Protein AF-A0A8H3HIL1-F1 (afdb_monomer_lite)

Foldseek 3Di:
DDDDDDDDDPPDPDPDDPPPDPPVPVVVVVVVVVVVVVVVVVVVVCCCVVPVVVVVVVVVVVVVVVVVVVVVVLVVPPDPPPPADQPPLADPDADPPDNDDPPDDCSVDPPDYYPPDPCCPPVVVVVVVVVVVPDDDDDDDDPDDDD

Radius of gyration: 40.26 Å; chains: 1; bounding box: 80×84×92 Å

Secondary structure (DSSP, 8-state):
--------------------S-HHHHHHHHHHHHHHHHHHHHHHHHHIIIIIHHHHHHHHHHHHHHHHHHHHHHHHS--------TTTT--SS-BTTBSS-TT--TTTS-S-S----GGGTHHHHHHHHHHHTT-------------

Sequence (147 aa):
MSFARSLTVARVARRSYSTAAEGGDYLAQKAALKAHAAETTELWRKISFYVCAPIILVGSIYVKRAEDAHHAHLHEHGRHDPPNYPYLNKRDKPFPWGMNTLFWNPEANPEGYGQYRLDTAVTLFTRMIRLYTHSPFHSGAVICQIK

InterPro domains:
  IPR001349 Cytochrome c oxidase, subunit VIa [PF02046] (11-109)
  IPR001349 Cytochrome c oxidase, subunit VIa [PTHR11504] (15-110)
  IPR036418 Cytochrome c oxidase, subunit VIa superfamily [G3DSA:4.10.95.10] (29-116)
  IPR036418 Cytochrome c oxidase, subunit VIa superfamily [SSF81411] (31-110)

Structure (mmCIF, N/CA/C/O backbone):
data_AF-A0A8H3HIL1-F1
#
_entry.id   AF-A0A8H3HIL1-F1
#
loop_
_atom_site.group_PDB
_atom_site.id
_atom_site.type_symbol
_atom_site.label_atom_id
_atom_site.label_alt_id
_atom_site.label_comp_id
_atom_site.label_asym_id
_atom_site.label_entity_id
_atom_site.label_seq_id
_atom_site.pdbx_PDB_ins_code
_atom_site.Cartn_x
_atom_site.Cartn_y
_atom_site.Cartn_z
_atom_site.occupancy
_atom_site.B_iso_or_equiv
_atom_site.auth_seq_id
_atom_site.auth_comp_id
_atom_site.auth_asym_id
_atom_site.auth_atom_id
_atom_site.pdbx_PDB_model_num
ATOM 1 N N . MET A 1 1 ? -9.923 67.228 54.689 1.00 45.50 1 MET A N 1
ATOM 2 C CA . MET A 1 1 ? -10.073 66.480 53.421 1.00 45.50 1 MET A CA 1
ATOM 3 C C . MET A 1 1 ? -10.014 64.999 53.757 1.00 45.50 1 MET A C 1
ATOM 5 O O . MET A 1 1 ? -8.949 64.537 54.132 1.00 45.50 1 MET A O 1
ATOM 9 N N . SER A 1 2 ? -11.141 64.285 53.740 1.00 49.03 2 SER A N 1
ATOM 10 C CA . SER A 1 2 ? -11.172 62.849 54.053 1.00 49.03 2 SER A CA 1
ATOM 11 C C . SER A 1 2 ? -11.875 62.125 52.911 1.00 49.03 2 SER A C 1
ATOM 13 O O . SER A 1 2 ? -13.073 62.304 52.710 1.00 49.03 2 SER A O 1
ATOM 15 N N . PHE A 1 3 ? -11.110 61.382 52.113 1.00 56.00 3 PHE A N 1
ATOM 16 C CA . PHE A 1 3 ? -11.633 60.552 51.032 1.00 56.00 3 PHE A CA 1
ATOM 17 C C . PHE A 1 3 ? -11.760 59.118 51.545 1.00 56.00 3 PHE A C 1
ATOM 19 O O . PHE A 1 3 ? -10.764 58.407 51.670 1.00 56.00 3 PHE A O 1
ATOM 26 N N . ALA A 1 4 ? -12.984 58.682 51.839 1.00 61.03 4 ALA A N 1
ATOM 27 C CA . ALA A 1 4 ? -13.267 57.277 52.098 1.00 61.03 4 ALA A CA 1
ATOM 28 C C . ALA A 1 4 ? -13.329 56.529 50.755 1.00 61.03 4 ALA A C 1
ATOM 30 O O . ALA A 1 4 ? -14.230 56.751 49.947 1.00 61.03 4 ALA A O 1
ATOM 31 N N . ARG A 1 5 ? -12.359 55.646 50.492 1.00 63.50 5 ARG A N 1
ATOM 32 C CA . ARG A 1 5 ? -12.413 54.719 49.352 1.00 63.50 5 ARG A CA 1
ATOM 33 C C . ARG A 1 5 ? -13.351 53.563 49.697 1.00 63.50 5 ARG A C 1
ATOM 35 O O . ARG A 1 5 ? -12.987 52.676 50.461 1.00 63.50 5 ARG A O 1
ATOM 42 N N . SER A 1 6 ? -14.550 53.580 49.120 1.00 65.25 6 SER A N 1
ATOM 43 C CA . SER A 1 6 ? -15.464 52.436 49.135 1.00 65.25 6 SER A CA 1
ATOM 44 C C . SER A 1 6 ? -14.867 51.297 48.303 1.00 65.25 6 SER A C 1
ATOM 46 O O . SER A 1 6 ? -14.644 51.450 47.102 1.00 65.25 6 SER A O 1
ATOM 48 N N . LEU A 1 7 ? -14.570 50.164 48.943 1.00 63.97 7 LEU A N 1
ATOM 49 C CA . LEU A 1 7 ? -14.144 48.942 48.265 1.00 63.97 7 LEU A CA 1
ATOM 50 C C . LEU A 1 7 ? -15.386 48.129 47.890 1.00 63.97 7 LEU A C 1
ATOM 52 O O . LEU A 1 7 ? -15.872 47.311 48.669 1.00 63.97 7 LEU A O 1
ATOM 56 N N . THR A 1 8 ? -15.904 48.329 46.683 1.00 64.31 8 THR A N 1
ATOM 57 C CA . THR A 1 8 ? -16.875 47.399 46.100 1.00 64.31 8 THR A CA 1
ATOM 58 C C . THR A 1 8 ? -16.148 46.132 45.662 1.00 64.31 8 THR A C 1
ATOM 60 O O . THR A 1 8 ? -15.511 46.099 44.610 1.00 64.31 8 THR A O 1
ATOM 63 N N . VAL A 1 9 ? -16.233 45.077 46.476 1.00 65.62 9 VAL A N 1
ATOM 64 C CA . VAL A 1 9 ? -15.792 43.728 46.099 1.00 65.62 9 VAL A CA 1
ATOM 65 C C . VAL A 1 9 ? -16.721 43.222 44.996 1.00 65.62 9 VAL A C 1
ATOM 67 O O . VAL A 1 9 ? -17.874 42.871 45.250 1.00 65.62 9 VAL A O 1
ATOM 70 N N . ALA A 1 10 ? -16.233 43.198 43.756 1.00 68.12 10 ALA A N 1
ATOM 71 C CA . ALA A 1 10 ? -16.954 42.591 42.647 1.00 68.12 10 ALA A CA 1
ATOM 72 C C . ALA A 1 10 ? -17.111 41.086 42.920 1.00 68.12 10 ALA A C 1
ATOM 74 O O . ALA A 1 10 ? -16.132 40.338 42.935 1.00 68.12 10 ALA A O 1
ATOM 75 N N . ARG A 1 11 ? -18.347 40.626 43.150 1.00 65.19 11 ARG A N 1
ATOM 76 C CA . ARG A 1 11 ? -18.656 39.192 43.177 1.00 65.19 11 ARG A CA 1
ATOM 77 C C . ARG A 1 11 ? -18.444 38.647 41.767 1.00 65.19 11 ARG A C 1
ATOM 79 O O . ARG A 1 11 ? -19.299 38.810 40.902 1.00 65.19 11 ARG A O 1
ATOM 86 N N . VAL A 1 12 ? -17.299 38.011 41.533 1.00 69.44 12 VAL A N 1
ATOM 87 C CA . VAL A 1 12 ? -17.055 37.242 40.310 1.00 69.44 12 VAL A CA 1
ATOM 88 C C . VAL A 1 12 ? -18.100 36.132 40.259 1.00 69.44 12 VAL A C 1
ATOM 90 O O . VAL A 1 12 ? -18.088 35.220 41.087 1.00 69.44 12 VAL A O 1
ATOM 93 N N . ALA A 1 13 ? -19.032 36.226 39.311 1.00 69.19 13 ALA A N 1
ATOM 94 C CA . ALA A 1 13 ? -20.010 35.182 39.058 1.00 69.19 13 ALA A CA 1
ATOM 95 C C . ALA A 1 13 ? -19.265 33.916 38.613 1.00 69.19 13 ALA A C 1
ATOM 97 O O . ALA A 1 13 ? -18.790 33.808 37.481 1.00 69.19 13 ALA A O 1
ATOM 98 N N . ARG A 1 14 ? -19.118 32.957 39.531 1.00 67.94 14 ARG A N 1
ATOM 99 C CA . ARG A 1 14 ? -18.585 31.632 39.224 1.00 67.94 14 ARG A CA 1
ATOM 100 C C . ARG A 1 14 ? -19.619 30.955 38.321 1.00 67.94 14 ARG A C 1
ATOM 102 O O . ARG A 1 14 ? -20.730 30.692 38.771 1.00 67.94 14 ARG A O 1
ATOM 109 N N . ARG A 1 15 ? -19.284 30.715 37.048 1.00 67.62 15 ARG A N 1
ATOM 110 C CA . ARG A 1 15 ? -20.115 29.899 36.148 1.00 67.62 15 ARG A CA 1
ATOM 111 C C . ARG A 1 15 ? -20.239 28.503 36.760 1.00 67.62 15 ARG A C 1
ATOM 113 O O . ARG A 1 15 ? -19.313 27.702 36.680 1.00 67.62 15 ARG A O 1
ATOM 120 N N . SER A 1 16 ? -21.359 28.235 37.415 1.00 66.94 16 SER A N 1
ATOM 121 C CA . SER A 1 16 ? -21.763 26.900 37.830 1.00 66.94 16 SER A 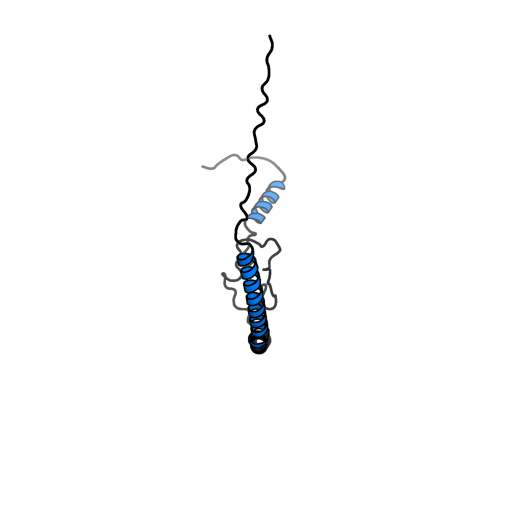CA 1
ATOM 122 C C . SER A 1 16 ? -22.285 26.165 36.600 1.00 66.94 16 SER A C 1
ATOM 124 O O . SER A 1 16 ? -23.346 26.502 36.081 1.00 66.94 16 SER A O 1
ATOM 126 N N . TYR A 1 17 ? -21.528 25.180 36.115 1.00 64.12 17 TYR A N 1
ATOM 127 C CA . TYR A 1 17 ? -22.052 24.208 35.163 1.00 64.12 17 TYR A CA 1
ATOM 128 C C . TYR A 1 17 ? -23.111 23.380 35.891 1.00 64.12 17 TYR A C 1
ATOM 130 O O . TYR A 1 17 ? -22.788 22.622 36.806 1.00 64.12 17 TYR A O 1
ATOM 138 N N . SER A 1 18 ? -24.377 23.545 35.517 1.00 59.69 18 SER A N 1
ATOM 139 C CA . SER A 1 18 ? -25.465 22.669 35.938 1.00 59.69 18 SER A CA 1
ATOM 140 C C . SER A 1 18 ? -25.243 21.290 35.319 1.00 59.69 18 SER A C 1
ATOM 142 O O . SER A 1 18 ? -25.761 20.979 34.252 1.00 59.69 18 SER A O 1
ATOM 144 N N . THR A 1 19 ? -24.451 20.452 35.983 1.00 60.69 19 THR A N 1
ATOM 145 C CA . THR A 1 19 ? -24.389 19.008 35.717 1.00 60.69 19 THR A CA 1
ATOM 146 C C . THR A 1 19 ? -25.563 18.323 36.414 1.00 60.69 19 THR A C 1
ATOM 148 O O . THR A 1 19 ? -25.400 17.418 37.219 1.00 60.69 19 THR A O 1
ATOM 151 N N . ALA A 1 20 ? -26.775 18.787 36.120 1.00 56.66 20 ALA A N 1
ATOM 152 C CA . ALA A 1 20 ? -28.002 18.063 36.420 1.00 56.66 20 ALA A CA 1
ATOM 153 C C . ALA A 1 20 ? -28.537 17.501 35.099 1.00 56.66 20 ALA A C 1
ATOM 155 O O . ALA A 1 20 ? -29.605 17.872 34.629 1.00 56.66 20 ALA A O 1
ATOM 156 N N . ALA A 1 21 ? -27.727 16.667 34.452 1.00 58.16 21 ALA A N 1
ATOM 157 C CA . ALA A 1 21 ? -28.246 15.673 33.531 1.00 58.16 21 ALA A CA 1
ATOM 158 C C . ALA A 1 21 ? -28.266 14.377 34.336 1.00 58.16 21 ALA A C 1
ATOM 160 O O . ALA A 1 21 ? -27.210 13.961 34.810 1.00 58.16 21 ALA A O 1
ATOM 161 N N . GLU A 1 22 ? -29.463 13.835 34.554 1.00 58.19 22 GLU A N 1
ATOM 162 C CA . GLU A 1 22 ? -29.765 12.501 35.087 1.00 58.19 22 GLU A CA 1
ATOM 163 C C . GLU A 1 22 ? -28.573 11.540 34.890 1.00 58.19 22 GLU A C 1
ATOM 165 O O . GLU A 1 22 ? -28.347 10.992 33.809 1.00 58.19 22 GLU A O 1
ATOM 170 N N . GLY A 1 23 ? -27.728 11.397 35.918 1.00 55.84 23 GLY A N 1
ATOM 171 C CA . GLY A 1 23 ? -26.424 10.729 35.799 1.00 55.84 23 GLY A CA 1
ATOM 172 C C . GLY A 1 23 ? -26.514 9.224 35.521 1.00 55.84 23 GLY A C 1
ATOM 173 O O . GLY A 1 23 ? -25.498 8.600 35.226 1.00 55.84 23 GLY A O 1
ATOM 174 N N . GLY A 1 24 ? -27.716 8.645 35.593 1.00 64.56 24 GLY A N 1
ATOM 175 C CA . GLY A 1 24 ? -27.982 7.247 35.262 1.00 64.56 24 GLY A CA 1
ATOM 176 C C . GLY A 1 24 ? -27.962 6.978 33.757 1.00 64.56 24 GLY A C 1
ATOM 177 O O . GLY A 1 24 ? -27.271 6.060 33.315 1.00 64.56 24 GLY A O 1
ATOM 178 N N . ASP A 1 25 ? -28.634 7.813 32.960 1.00 79.56 25 ASP A N 1
ATOM 179 C CA . ASP A 1 25 ? -28.855 7.545 31.532 1.00 79.56 25 ASP A CA 1
ATOM 180 C C . ASP A 1 25 ? -27.573 7.661 30.707 1.00 79.56 25 ASP A C 1
ATOM 182 O O . ASP A 1 25 ? -27.296 6.815 29.858 1.00 79.56 25 ASP A O 1
ATOM 186 N N . TYR A 1 26 ? -26.729 8.658 30.983 1.00 85.25 26 TYR A N 1
ATOM 187 C CA . TYR A 1 26 ? -25.460 8.818 30.265 1.00 85.25 26 TYR A CA 1
ATOM 188 C C . TYR A 1 26 ?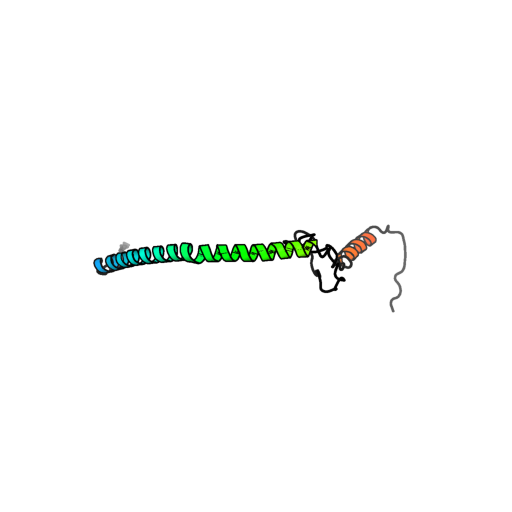 -24.473 7.679 30.558 1.00 85.25 26 TYR A C 1
ATOM 190 O O . TYR A 1 26 ? -23.787 7.189 29.655 1.00 85.25 26 TYR A O 1
ATOM 198 N N . LEU A 1 27 ? -24.392 7.244 31.820 1.00 88.38 27 LEU A N 1
ATOM 199 C CA . LEU A 1 27 ? -23.519 6.138 32.213 1.00 88.38 27 LEU A CA 1
ATOM 200 C C . LEU A 1 27 ? -24.033 4.806 31.653 1.00 88.38 27 LEU A C 1
ATOM 202 O O . LEU A 1 27 ? -23.228 4.021 31.148 1.00 88.38 27 LEU A O 1
ATOM 206 N N . ALA A 1 28 ? -25.353 4.590 31.656 1.00 88.00 28 ALA A N 1
ATOM 207 C CA . ALA A 1 28 ? -25.986 3.431 31.030 1.00 88.00 28 ALA A CA 1
ATOM 208 C C . ALA A 1 28 ? -25.749 3.399 29.509 1.00 88.00 28 ALA A C 1
ATOM 210 O O . ALA A 1 28 ? -25.333 2.372 28.973 1.00 88.00 28 ALA A O 1
ATOM 211 N N . GLN A 1 29 ? -25.903 4.533 28.817 1.00 86.88 29 GLN A N 1
ATOM 212 C CA . GLN A 1 29 ? -25.611 4.652 27.383 1.00 86.88 29 GLN A CA 1
ATOM 213 C C . GLN A 1 29 ? -24.135 4.379 27.070 1.00 86.88 29 GLN A C 1
ATOM 215 O O . GLN A 1 29 ? -23.823 3.662 26.120 1.00 86.88 29 GLN A O 1
ATOM 220 N N . LYS A 1 30 ? -23.204 4.886 27.887 1.00 91.12 30 LYS A N 1
ATOM 221 C CA . LYS A 1 30 ? -21.772 4.581 27.740 1.00 91.12 30 LYS A CA 1
ATOM 222 C C . LYS A 1 30 ? -21.458 3.101 27.943 1.00 91.12 30 LYS A C 1
ATOM 224 O O . LYS A 1 30 ? -20.632 2.559 27.210 1.00 91.12 30 LYS A O 1
ATOM 229 N N . ALA A 1 31 ? -22.090 2.456 28.921 1.00 90.69 31 ALA A N 1
ATOM 230 C CA . ALA A 1 31 ? -21.924 1.026 29.154 1.00 90.69 31 ALA A CA 1
ATOM 231 C C . ALA A 1 31 ? -22.448 0.204 27.964 1.00 90.69 31 ALA A C 1
ATOM 233 O O . ALA A 1 31 ? -21.738 -0.677 27.480 1.00 90.69 31 ALA A O 1
ATOM 234 N N . ALA A 1 32 ? -23.623 0.559 27.433 1.00 90.62 32 ALA A N 1
ATOM 235 C CA . ALA A 1 32 ? -24.197 -0.063 26.240 1.00 90.62 32 ALA A CA 1
ATOM 236 C C . ALA A 1 32 ? -23.305 0.121 24.998 1.00 90.62 32 ALA A C 1
ATOM 238 O O . ALA A 1 32 ? -23.025 -0.843 24.289 1.00 90.62 32 ALA A O 1
ATOM 239 N N . LEU A 1 33 ? -22.772 1.328 24.774 1.00 91.31 33 LEU A N 1
ATOM 240 C CA . LEU A 1 33 ? -21.823 1.598 23.686 1.00 91.31 33 LEU A CA 1
ATOM 241 C C . LEU A 1 33 ? -20.538 0.783 23.824 1.00 91.31 33 LEU A C 1
ATOM 243 O O . LEU A 1 33 ? -20.019 0.279 22.832 1.00 91.31 33 LEU A O 1
ATOM 247 N N . LYS A 1 34 ? -20.020 0.636 25.046 1.00 92.50 34 LYS A N 1
ATOM 248 C CA . LYS A 1 34 ? -18.814 -0.157 25.296 1.00 92.50 34 LYS A CA 1
ATOM 249 C C . LYS A 1 34 ? -19.050 -1.644 25.017 1.00 92.50 34 LYS A C 1
ATOM 251 O O . LYS A 1 34 ? -18.177 -2.278 24.431 1.00 92.50 34 LYS A O 1
ATOM 256 N N . ALA A 1 35 ? -20.212 -2.177 25.394 1.00 92.31 35 ALA A N 1
ATOM 257 C CA . ALA A 1 35 ? -20.599 -3.551 25.077 1.00 92.31 35 ALA A CA 1
ATOM 258 C C . ALA A 1 35 ? -20.735 -3.759 23.559 1.00 92.31 35 ALA A C 1
ATOM 260 O O . ALA A 1 35 ? -20.111 -4.659 23.003 1.00 92.31 35 ALA A O 1
ATOM 261 N N . HIS A 1 36 ? -21.433 -2.853 22.869 1.00 90.50 36 HIS A N 1
ATOM 262 C CA . HIS A 1 36 ? -21.588 -2.906 21.414 1.00 90.50 36 HIS A CA 1
ATOM 263 C C . HIS A 1 36 ? -20.249 -2.781 20.663 1.00 90.50 36 HIS A C 1
ATOM 265 O O . HIS A 1 36 ? -20.002 -3.481 19.677 1.00 90.50 36 HIS A O 1
ATOM 271 N N . ALA A 1 37 ? -19.348 -1.918 21.144 1.00 93.56 37 ALA A N 1
ATOM 272 C CA . ALA A 1 37 ? -18.004 -1.784 20.595 1.00 93.56 37 ALA A CA 1
ATOM 273 C C . ALA A 1 37 ? -17.187 -3.067 20.784 1.00 93.56 37 ALA A C 1
ATOM 275 O O . ALA A 1 37 ? -16.499 -3.482 19.855 1.00 93.56 37 ALA A O 1
ATOM 276 N N . ALA A 1 38 ? -17.291 -3.725 21.944 1.00 92.56 38 ALA A N 1
ATOM 277 C CA . ALA A 1 38 ? -16.622 -5.001 22.176 1.00 92.56 38 ALA A CA 1
ATOM 278 C C . ALA A 1 38 ? -17.079 -6.047 21.145 1.00 92.56 38 ALA A C 1
ATOM 280 O O . ALA A 1 38 ? -16.243 -6.568 20.409 1.00 92.56 38 ALA A O 1
ATOM 281 N N . GLU A 1 39 ? -18.388 -6.254 20.986 1.00 92.75 39 GLU A N 1
ATOM 282 C CA . GLU A 1 39 ? -18.951 -7.204 20.011 1.00 92.75 39 GLU A CA 1
ATOM 283 C C . GLU A 1 39 ? -18.519 -6.895 18.570 1.00 92.75 39 GLU A C 1
ATOM 285 O O . GLU A 1 39 ? -18.080 -7.781 17.829 1.00 92.75 39 GLU A O 1
ATOM 290 N N . THR A 1 40 ? -18.565 -5.617 18.186 1.00 93.25 40 THR A N 1
ATOM 291 C CA . THR A 1 40 ? -18.173 -5.174 16.843 1.00 93.25 40 THR A CA 1
ATOM 292 C C . THR A 1 40 ? -16.682 -5.411 16.597 1.00 93.25 40 THR A C 1
ATOM 294 O O . THR A 1 40 ? -16.300 -5.917 15.541 1.00 93.25 40 THR A O 1
ATOM 297 N N . THR A 1 41 ? -15.813 -5.116 17.569 1.00 93.12 41 THR A N 1
ATOM 298 C CA . THR A 1 41 ? -14.367 -5.359 17.420 1.00 93.12 41 THR A CA 1
ATOM 299 C C . THR A 1 41 ? -14.035 -6.844 17.283 1.00 93.12 41 THR A C 1
ATOM 301 O O . THR A 1 41 ? -13.161 -7.203 16.490 1.00 93.12 41 THR A O 1
ATOM 304 N N . GLU A 1 42 ? -14.758 -7.727 17.979 1.00 92.19 42 GLU A N 1
ATOM 305 C CA . GLU A 1 42 ? -14.570 -9.170 17.825 1.00 92.19 42 GLU A CA 1
ATOM 306 C C . GLU A 1 42 ? -14.980 -9.666 16.437 1.00 92.19 42 GLU A C 1
ATOM 308 O O . GLU A 1 42 ? -14.288 -10.515 15.865 1.00 92.19 42 GLU A O 1
ATOM 313 N N . LEU A 1 43 ? -16.068 -9.126 15.880 1.00 94.31 43 LEU A N 1
ATOM 314 C CA . LEU A 1 43 ? -16.510 -9.417 14.517 1.00 94.31 43 LEU A CA 1
ATOM 315 C C . LEU A 1 43 ? -15.442 -9.016 13.488 1.00 94.31 43 LEU A C 1
ATOM 317 O O . LEU A 1 43 ? -15.033 -9.845 12.674 1.00 94.31 43 LEU A O 1
ATOM 321 N N . TRP A 1 44 ? -14.931 -7.784 13.554 1.00 95.50 44 TRP A N 1
ATOM 322 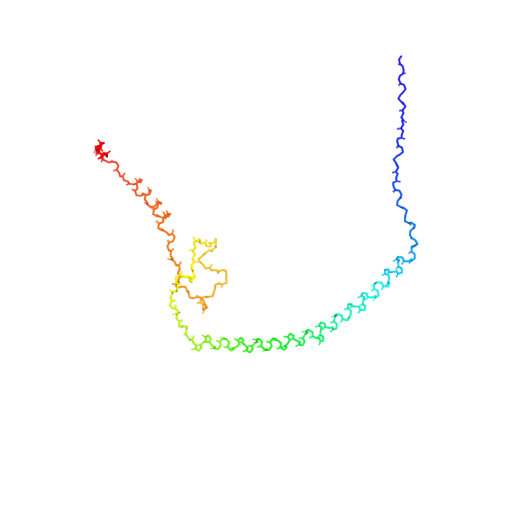C CA . TRP A 1 44 ? -13.909 -7.297 12.617 1.00 95.50 44 TRP A CA 1
ATOM 323 C C . TRP A 1 44 ? -12.592 -8.066 12.716 1.00 95.50 44 TRP A C 1
ATOM 325 O O . TRP A 1 44 ? -11.952 -8.341 11.696 1.00 95.50 44 TRP A O 1
ATOM 335 N N . ARG A 1 45 ? -12.209 -8.482 13.928 1.00 94.94 45 ARG A N 1
ATOM 336 C CA . ARG A 1 45 ? -11.050 -9.354 14.147 1.00 94.94 45 ARG A CA 1
ATOM 337 C C . ARG A 1 45 ? -11.223 -10.687 13.417 1.00 94.94 45 ARG A C 1
ATOM 339 O O . ARG A 1 45 ? -10.316 -11.120 12.714 1.00 94.94 45 ARG A O 1
ATOM 346 N N . LYS A 1 46 ? -12.399 -11.312 13.530 1.00 95.00 46 LYS A N 1
ATOM 347 C CA . LYS A 1 46 ? -12.712 -12.570 12.834 1.00 95.00 46 LYS A CA 1
ATOM 348 C C . LYS A 1 46 ? -12.689 -12.387 11.316 1.00 95.00 46 LYS A C 1
ATOM 350 O O . LYS A 1 46 ? -12.037 -13.172 10.643 1.00 95.00 46 LYS A O 1
ATOM 355 N N . ILE A 1 47 ? -13.320 -11.345 10.779 1.00 95.06 47 ILE A N 1
ATOM 356 C CA . ILE A 1 47 ? -13.325 -11.085 9.328 1.00 95.06 47 ILE A CA 1
ATOM 357 C C . ILE A 1 47 ? -11.895 -10.903 8.802 1.00 95.06 47 ILE A C 1
ATOM 359 O O . ILE A 1 47 ? -11.521 -11.504 7.798 1.00 95.06 47 ILE A O 1
ATOM 363 N N . SER A 1 48 ? -11.064 -10.141 9.513 1.00 94.62 48 SER A N 1
ATOM 364 C CA . SER A 1 48 ? -9.678 -9.894 9.101 1.00 94.62 48 SER A CA 1
ATOM 365 C C . SER A 1 48 ? -8.858 -11.189 9.021 1.00 94.62 48 SER A C 1
ATOM 367 O O . SER A 1 48 ? -8.131 -11.402 8.054 1.00 94.62 48 SER A O 1
ATOM 369 N N . PHE A 1 49 ? -9.007 -12.093 9.993 1.00 95.44 49 PHE A N 1
ATOM 370 C CA . PHE A 1 49 ? -8.256 -13.352 10.000 1.00 95.44 49 PHE A CA 1
ATOM 371 C C . PHE A 1 49 ? -8.863 -14.441 9.112 1.00 95.44 49 PHE A C 1
ATOM 373 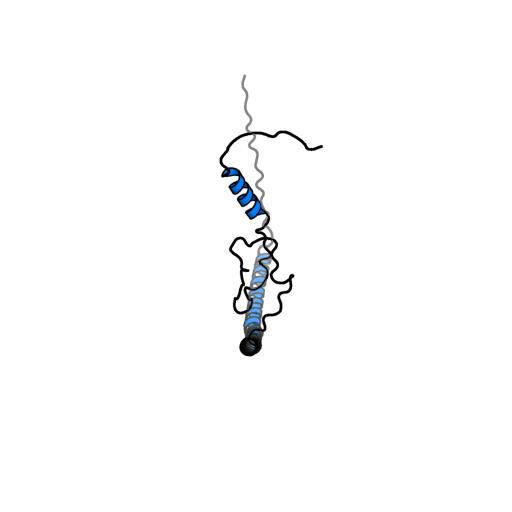O O . PHE A 1 49 ? -8.121 -15.159 8.452 1.00 95.44 49 PHE A O 1
ATOM 380 N N . TYR A 1 50 ? -10.187 -14.575 9.061 1.00 94.44 50 TYR A N 1
ATOM 381 C CA . TYR A 1 50 ? -10.835 -15.661 8.319 1.00 94.44 50 TYR A CA 1
ATOM 382 C C . TYR A 1 50 ? -11.109 -15.330 6.855 1.00 94.44 50 TYR A C 1
ATOM 384 O O . TYR A 1 50 ? -11.268 -16.248 6.059 1.00 94.44 50 TYR A O 1
ATOM 392 N N . VAL A 1 51 ? -11.164 -14.049 6.486 1.00 95.62 51 VAL A N 1
ATOM 393 C CA . VAL A 1 51 ? -11.456 -13.621 5.111 1.00 95.62 51 VAL A CA 1
ATOM 394 C C . VAL A 1 51 ? -10.246 -12.934 4.493 1.00 95.62 51 VAL A C 1
ATOM 396 O O . VAL A 1 51 ? -9.765 -13.374 3.452 1.00 95.62 51 VAL A O 1
ATOM 399 N N . CYS A 1 52 ? -9.692 -11.900 5.133 1.00 95.12 52 CYS A N 1
ATOM 400 C CA . CYS A 1 52 ? -8.586 -11.159 4.518 1.00 95.12 52 CYS A CA 1
ATOM 401 C C . CYS A 1 52 ? -7.296 -11.991 4.445 1.00 95.12 52 CYS A C 1
ATOM 403 O O . CYS A 1 52 ? -6.626 -11.964 3.416 1.00 95.12 52 CYS A O 1
ATOM 405 N N . ALA A 1 53 ? -6.960 -12.767 5.483 1.00 95.31 53 ALA A N 1
ATOM 406 C CA . ALA A 1 53 ? -5.745 -13.589 5.474 1.00 95.31 53 ALA A CA 1
ATOM 407 C C . ALA A 1 53 ? -5.699 -14.635 4.336 1.00 95.31 53 ALA A C 1
ATOM 409 O O . ALA A 1 53 ? -4.691 -14.665 3.625 1.00 95.31 53 ALA A O 1
ATOM 410 N N . PRO A 1 54 ? -6.743 -15.457 4.081 1.00 95.50 54 PRO A N 1
ATOM 411 C CA . PRO A 1 54 ? -6.707 -16.384 2.948 1.00 95.50 54 PRO A CA 1
ATOM 412 C C . PRO A 1 54 ? -6.718 -15.669 1.592 1.00 95.50 54 PRO A C 1
ATOM 414 O O . PRO A 1 54 ? -6.055 -16.134 0.669 1.00 95.50 54 PRO A O 1
ATOM 417 N N . ILE A 1 55 ? -7.393 -14.519 1.465 1.00 96.44 55 ILE A N 1
ATOM 418 C CA . ILE A 1 55 ? -7.355 -13.719 0.228 1.00 96.44 55 ILE A CA 1
ATOM 419 C C . ILE A 1 55 ? -5.931 -13.233 -0.059 1.00 96.44 55 ILE A C 1
ATOM 421 O O . ILE A 1 55 ? -5.460 -13.350 -1.189 1.00 96.44 55 ILE A O 1
ATOM 425 N N . ILE A 1 56 ? -5.224 -12.734 0.958 1.00 96.88 56 ILE A N 1
ATOM 426 C CA . ILE A 1 56 ? -3.829 -12.298 0.824 1.00 96.88 56 ILE A CA 1
ATOM 427 C C . ILE A 1 56 ? -2.929 -13.478 0.446 1.00 96.88 56 ILE A C 1
ATOM 429 O O . ILE A 1 56 ? -2.046 -13.310 -0.389 1.00 96.88 56 ILE A O 1
ATOM 433 N N . LEU A 1 57 ? -3.163 -14.668 1.006 1.00 97.06 57 LEU A N 1
ATOM 434 C CA . LEU A 1 57 ? -2.385 -15.867 0.684 1.00 97.06 57 LEU A CA 1
ATOM 435 C C . LEU A 1 57 ? -2.580 -16.309 -0.772 1.00 97.06 57 LEU A C 1
ATOM 437 O O . LEU A 1 57 ? -1.614 -16.603 -1.469 1.00 97.06 57 LEU A O 1
ATOM 441 N N . VAL A 1 58 ? -3.818 -16.328 -1.266 1.00 96.94 58 VAL A N 1
ATOM 442 C CA . VAL A 1 58 ? -4.082 -16.657 -2.677 1.00 96.94 58 VAL A CA 1
ATOM 443 C C . VAL A 1 58 ? -3.500 -15.580 -3.598 1.00 96.94 58 VAL A C 1
ATOM 445 O O . VAL A 1 58 ? -2.858 -15.900 -4.601 1.00 96.94 58 VAL A O 1
ATOM 448 N N . GLY A 1 59 ? -3.668 -14.304 -3.235 1.00 95.88 59 GLY A N 1
ATOM 449 C CA . GLY A 1 59 ? -3.105 -13.174 -3.969 1.00 95.88 59 GLY A CA 1
ATOM 450 C C . GLY A 1 59 ? -1.578 -13.206 -4.031 1.00 95.88 59 GLY A C 1
ATOM 451 O O . GLY A 1 59 ? -1.011 -12.967 -5.095 1.00 95.88 59 GLY A O 1
ATOM 452 N N . SER A 1 60 ? -0.901 -13.563 -2.937 1.00 96.25 60 SER A N 1
ATOM 453 C CA . SER A 1 60 ? 0.562 -13.638 -2.897 1.00 96.25 60 SER A CA 1
ATOM 454 C C . SER A 1 60 ? 1.104 -14.762 -3.778 1.00 96.25 60 SER A C 1
ATOM 456 O O . SER A 1 60 ? 2.074 -14.539 -4.499 1.00 96.25 60 SER A O 1
ATOM 458 N N . ILE A 1 61 ? 0.447 -15.927 -3.810 1.00 96.75 61 ILE A N 1
ATOM 459 C CA . ILE A 1 61 ? 0.814 -17.024 -4.720 1.00 96.75 61 ILE A CA 1
ATOM 460 C C . ILE A 1 61 ? 0.657 -16.587 -6.180 1.00 96.75 61 ILE A C 1
ATOM 462 O O . ILE A 1 61 ? 1.538 -16.844 -7.001 1.00 96.75 61 ILE A O 1
ATOM 466 N N . TYR A 1 62 ? -0.444 -15.913 -6.517 1.00 96.06 62 TYR A N 1
ATOM 467 C CA . TYR A 1 62 ? -0.671 -15.415 -7.874 1.00 96.06 62 TYR A CA 1
ATOM 468 C C . TYR A 1 62 ? 0.402 -14.405 -8.300 1.00 96.06 62 TYR A C 1
ATOM 470 O O . TYR A 1 62 ? 1.016 -14.566 -9.356 1.00 96.06 62 TYR A O 1
ATOM 478 N N . VAL A 1 63 ? 0.665 -13.400 -7.458 1.00 95.88 63 VAL A N 1
ATOM 479 C CA . VAL A 1 63 ? 1.690 -12.382 -7.724 1.00 95.88 63 VAL A CA 1
ATOM 480 C C . VAL A 1 63 ? 3.065 -13.026 -7.839 1.00 95.88 63 VAL A C 1
ATOM 482 O O . VAL A 1 63 ? 3.808 -12.661 -8.743 1.00 95.88 63 VAL A O 1
ATOM 485 N N . LYS A 1 64 ? 3.383 -14.027 -7.008 1.00 95.75 64 LYS A N 1
ATOM 486 C CA . LYS A 1 64 ? 4.675 -14.712 -7.083 1.00 95.75 64 LYS A CA 1
ATOM 487 C C . LYS A 1 64 ? 4.885 -15.397 -8.432 1.00 95.75 64 LYS A C 1
ATOM 489 O O . LYS A 1 64 ? 5.929 -15.227 -9.045 1.00 95.75 64 LYS A O 1
ATOM 494 N N . ARG A 1 65 ? 3.868 -16.087 -8.953 1.00 94.38 65 ARG A N 1
ATOM 495 C CA . ARG A 1 65 ? 3.949 -16.717 -10.283 1.00 94.38 65 ARG A CA 1
ATOM 496 C C . ARG A 1 65 ? 4.126 -15.693 -11.406 1.00 94.38 65 ARG A C 1
ATOM 498 O O . ARG A 1 65 ? 4.867 -15.953 -12.349 1.00 94.38 65 ARG A O 1
ATOM 505 N N . ALA A 1 66 ? 3.442 -14.553 -11.316 1.00 93.62 66 ALA A N 1
ATOM 506 C CA . ALA A 1 66 ? 3.591 -13.470 -12.285 1.00 93.62 66 ALA A CA 1
ATOM 507 C C . ALA A 1 66 ? 4.985 -12.821 -12.208 1.00 93.62 66 ALA A C 1
ATOM 509 O O . ALA A 1 66 ? 5.580 -12.523 -13.240 1.00 93.62 66 ALA A O 1
ATOM 510 N N . GLU A 1 67 ? 5.516 -12.645 -10.997 1.00 91.19 67 GLU A N 1
ATOM 511 C CA . GLU A 1 67 ? 6.867 -12.140 -10.751 1.00 91.19 67 GLU A CA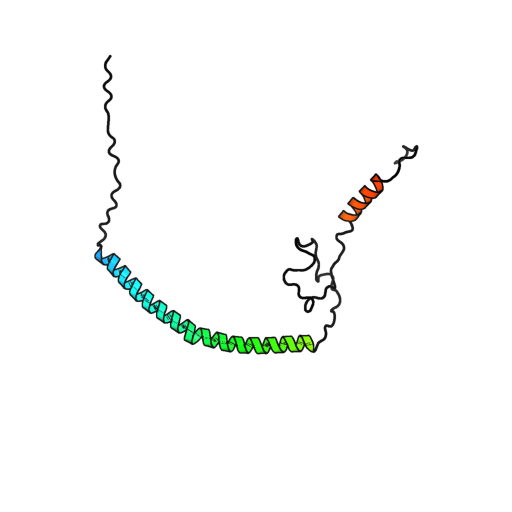 1
ATOM 512 C C . GLU A 1 67 ? 7.928 -13.099 -11.306 1.00 91.19 67 GLU A C 1
ATOM 514 O O . GLU A 1 67 ? 8.826 -12.667 -12.019 1.00 91.19 67 GLU A O 1
ATOM 519 N N . ASP A 1 68 ? 7.797 -14.405 -11.060 1.00 91.69 68 ASP A N 1
ATOM 520 C CA . ASP A 1 68 ? 8.727 -15.419 -11.571 1.00 91.69 68 ASP A CA 1
ATOM 521 C C . ASP A 1 68 ? 8.737 -15.453 -13.109 1.00 91.69 68 ASP A C 1
ATOM 523 O O . ASP A 1 68 ? 9.802 -15.537 -13.720 1.00 91.69 68 ASP A O 1
ATOM 527 N N . ALA A 1 69 ? 7.568 -15.311 -13.747 1.00 89.75 69 ALA A N 1
ATOM 528 C CA . ALA A 1 69 ? 7.472 -15.179 -15.201 1.00 89.75 69 ALA A CA 1
ATOM 529 C C . ALA A 1 69 ? 8.113 -13.876 -15.712 1.00 89.75 69 ALA A C 1
ATOM 531 O O . ALA A 1 69 ? 8.753 -13.876 -16.762 1.00 89.75 69 ALA A O 1
ATOM 532 N N . HIS A 1 70 ? 7.972 -12.772 -14.970 1.00 85.62 70 HIS A N 1
ATOM 533 C CA . HIS A 1 70 ? 8.627 -11.508 -15.299 1.00 85.62 70 HIS A CA 1
ATOM 534 C C . HIS A 1 70 ? 10.155 -11.619 -15.212 1.00 85.62 70 HIS A C 1
ATOM 536 O O . HIS A 1 70 ? 10.842 -11.206 -16.144 1.00 85.62 70 HIS A O 1
ATOM 542 N N . HIS A 1 71 ? 10.683 -12.233 -14.147 1.00 84.06 71 HIS A N 1
ATOM 543 C CA . HIS A 1 71 ? 12.117 -12.500 -13.997 1.00 84.06 71 HIS A CA 1
ATOM 544 C C . HIS A 1 71 ? 12.640 -13.405 -15.114 1.00 84.06 71 HIS A C 1
ATOM 546 O O . HIS A 1 71 ? 13.653 -13.086 -15.730 1.00 84.06 71 HIS A O 1
ATOM 552 N N . ALA A 1 72 ? 11.924 -14.483 -15.447 1.00 84.94 72 ALA A N 1
ATOM 553 C CA . ALA A 1 72 ? 12.297 -15.365 -16.554 1.00 84.94 72 ALA A CA 1
ATOM 554 C C . ALA A 1 72 ? 12.351 -14.614 -17.897 1.00 84.94 72 ALA A C 1
ATOM 556 O O . ALA A 1 72 ? 13.342 -14.711 -18.617 1.00 84.94 72 ALA A O 1
ATOM 557 N N . HIS A 1 73 ? 11.343 -13.787 -18.193 1.00 79.50 73 HIS A N 1
ATOM 558 C CA . HIS A 1 73 ? 11.302 -12.984 -19.417 1.00 79.50 73 HIS A CA 1
ATOM 559 C C . HIS A 1 73 ? 12.446 -11.955 -19.493 1.00 79.50 73 HIS A C 1
ATOM 561 O O . HIS A 1 73 ? 12.997 -11.732 -20.570 1.00 79.50 73 HIS A O 1
ATOM 567 N N . LEU A 1 74 ? 12.835 -11.346 -18.364 1.00 76.25 74 LEU A N 1
ATOM 568 C CA . LEU A 1 74 ? 13.998 -10.451 -18.296 1.00 76.25 74 LEU A CA 1
ATOM 569 C C . LEU A 1 74 ? 15.322 -11.177 -18.589 1.00 76.25 74 LEU A C 1
ATOM 571 O O . LEU A 1 74 ? 16.227 -10.572 -19.162 1.00 76.25 74 LEU A O 1
ATOM 575 N N . HIS A 1 75 ? 15.444 -12.455 -18.216 1.00 70.62 75 HIS A N 1
ATOM 576 C CA . HIS A 1 75 ? 16.637 -13.262 -18.483 1.00 70.62 75 HIS A CA 1
ATOM 577 C C . HIS A 1 75 ? 16.688 -13.818 -19.916 1.00 70.62 75 HIS A C 1
ATOM 579 O O . HIS A 1 75 ? 17.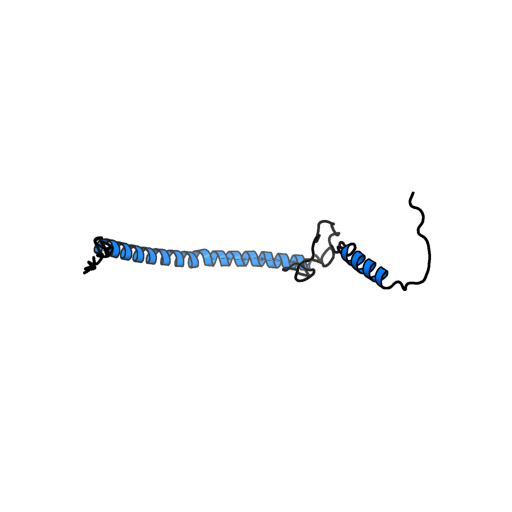767 -13.869 -20.504 1.00 70.62 75 HIS A O 1
ATOM 585 N N . GLU A 1 76 ? 15.550 -14.233 -20.482 1.00 68.06 76 GLU A N 1
ATOM 586 C CA . GLU A 1 76 ? 15.466 -14.821 -21.830 1.00 68.06 76 GLU A CA 1
ATOM 587 C C . GLU A 1 76 ? 15.630 -13.776 -22.939 1.00 68.06 76 GLU A C 1
ATOM 589 O O . GLU A 1 76 ? 16.372 -13.986 -23.902 1.00 68.06 76 GLU A O 1
ATOM 594 N N . HIS A 1 77 ? 14.979 -12.621 -22.796 1.00 60.75 77 HIS A N 1
ATOM 595 C CA . HIS A 1 77 ? 15.137 -11.503 -23.716 1.00 60.75 77 HIS A CA 1
ATOM 596 C C . HIS A 1 77 ? 16.240 -10.583 -23.202 1.00 60.75 77 HIS A C 1
ATOM 598 O O . HIS A 1 77 ? 15.978 -9.508 -22.659 1.00 60.75 77 HIS A O 1
ATOM 604 N N . GLY A 1 78 ? 17.493 -11.011 -23.396 1.00 59.47 78 GLY A N 1
ATOM 605 C CA . GLY A 1 78 ? 18.650 -10.128 -23.270 1.00 59.47 78 GLY A CA 1
ATOM 606 C C . GLY A 1 78 ? 18.347 -8.791 -23.952 1.00 59.47 78 GLY A C 1
ATOM 607 O O . GLY A 1 78 ? 17.846 -8.759 -25.078 1.00 59.47 78 GLY A O 1
ATOM 608 N N . ARG A 1 79 ? 18.548 -7.696 -23.214 1.00 59.03 79 ARG A N 1
ATOM 609 C CA . ARG A 1 79 ? 17.982 -6.376 -23.521 1.00 59.03 79 ARG A CA 1
ATOM 610 C C . ARG A 1 79 ? 18.292 -5.973 -24.960 1.00 59.03 79 ARG A C 1
ATOM 612 O O . ARG A 1 79 ? 19.445 -5.752 -25.317 1.00 59.03 79 ARG A O 1
ATOM 619 N N . HIS A 1 80 ? 17.254 -5.846 -25.781 1.00 58.72 80 HIS A N 1
ATOM 620 C CA . HIS A 1 80 ? 17.362 -5.060 -26.997 1.00 58.72 80 HIS A CA 1
ATOM 621 C C . HIS A 1 80 ? 17.372 -3.604 -26.551 1.00 58.72 80 HIS A C 1
ATOM 623 O O . HIS A 1 80 ? 16.336 -3.124 -26.096 1.00 58.72 80 HIS A O 1
ATOM 629 N N . ASP A 1 81 ? 18.528 -2.940 -26.604 1.00 63.81 81 ASP A N 1
ATOM 630 C CA . ASP A 1 81 ? 18.611 -1.508 -26.331 1.00 63.81 81 ASP A CA 1
ATOM 631 C C . ASP A 1 81 ? 17.654 -0.793 -27.292 1.00 63.81 81 ASP A C 1
ATOM 633 O O . ASP A 1 81 ? 17.917 -0.752 -28.501 1.00 63.81 81 ASP A O 1
ATOM 637 N N . PRO A 1 82 ? 16.502 -0.284 -26.807 1.00 64.38 82 PRO A N 1
ATOM 638 C CA . PRO A 1 82 ? 15.588 0.406 -27.688 1.00 64.38 82 PRO A CA 1
ATOM 639 C C . PRO A 1 82 ? 16.301 1.660 -28.204 1.00 64.38 82 PRO A C 1
ATOM 641 O O . PRO A 1 82 ? 17.053 2.292 -27.454 1.00 64.38 82 PRO A O 1
ATOM 644 N N . PRO A 1 83 ? 16.078 2.051 -29.470 1.00 68.12 83 PRO A N 1
ATOM 645 C CA . PRO A 1 83 ? 16.675 3.265 -30.000 1.00 68.12 83 PRO A CA 1
ATOM 646 C C . PRO A 1 83 ? 16.329 4.457 -29.101 1.00 68.12 83 PRO A C 1
ATOM 648 O O . PRO A 1 83 ? 15.198 4.589 -28.627 1.00 68.12 83 PRO A O 1
ATOM 651 N N . ASN A 1 84 ? 17.314 5.325 -28.860 1.00 70.38 84 ASN A N 1
ATOM 652 C CA . ASN A 1 84 ? 17.128 6.513 -28.039 1.00 70.38 84 ASN A CA 1
ATOM 653 C C . ASN A 1 84 ? 16.067 7.426 -28.641 1.00 70.38 84 ASN A C 1
ATOM 655 O O . ASN A 1 84 ? 16.315 8.099 -29.645 1.00 70.38 84 ASN A O 1
ATOM 659 N N . TYR A 1 85 ? 14.922 7.520 -27.984 1.00 76.19 85 TYR A N 1
ATOM 660 C CA . TYR A 1 85 ? 13.965 8.545 -28.329 1.00 76.19 85 TYR A CA 1
ATOM 661 C C . TYR A 1 85 ? 14.256 9.833 -27.550 1.00 76.19 85 TYR A C 1
ATOM 663 O O . TYR A 1 85 ? 14.417 9.783 -26.333 1.00 76.19 85 TYR A O 1
ATOM 671 N N . PRO A 1 86 ? 14.232 11.013 -28.197 1.00 74.94 86 PRO A N 1
ATOM 672 C CA . PRO A 1 86 ? 14.612 12.291 -27.578 1.00 74.94 86 PRO A CA 1
ATOM 673 C C . PRO A 1 86 ? 13.710 12.724 -26.408 1.00 74.94 86 PRO A C 1
ATOM 675 O O . PRO A 1 86 ? 14.035 13.664 -25.684 1.00 74.94 86 PRO A O 1
ATOM 678 N N . TYR A 1 87 ? 12.568 12.061 -26.226 1.00 78.06 87 TYR A N 1
ATOM 679 C CA . TYR A 1 87 ? 11.666 12.257 -25.094 1.00 78.06 87 TYR A CA 1
ATOM 680 C C . TYR A 1 87 ? 11.967 11.337 -23.897 1.00 78.06 87 TYR A C 1
ATOM 682 O O . TYR A 1 87 ? 11.492 11.610 -22.796 1.00 78.06 87 TYR A O 1
ATOM 690 N N . LEU A 1 88 ? 12.736 10.258 -24.075 1.00 78.50 88 LEU A N 1
ATOM 691 C CA . LEU A 1 88 ? 13.126 9.359 -22.988 1.00 78.50 88 LEU A CA 1
ATOM 692 C C . LEU A 1 88 ? 14.293 9.959 -22.203 1.00 78.50 88 LEU A C 1
ATOM 694 O O . LEU A 1 88 ? 15.215 10.529 -22.780 1.00 78.50 88 LEU A O 1
ATOM 698 N N . ASN A 1 89 ? 14.242 9.840 -20.872 1.00 76.19 89 ASN A N 1
ATOM 699 C CA . ASN A 1 89 ? 15.266 10.352 -19.953 1.00 76.19 89 ASN A CA 1
ATOM 700 C C . ASN A 1 89 ? 15.663 11.833 -20.193 1.00 76.19 89 ASN A C 1
ATOM 702 O O . ASN A 1 89 ? 16.762 12.258 -19.831 1.00 76.19 89 ASN A O 1
ATOM 706 N N . LYS A 1 90 ? 14.759 12.651 -20.758 1.00 76.00 90 LYS A N 1
ATOM 707 C CA . LYS A 1 90 ? 14.957 14.098 -20.917 1.00 76.00 90 LYS A CA 1
ATOM 708 C C . LYS A 1 90 ? 15.013 14.773 -19.547 1.00 76.00 90 LYS A C 1
ATOM 710 O O . LYS A 1 90 ? 14.136 14.565 -18.707 1.00 76.00 90 LYS A O 1
ATOM 715 N N . ARG A 1 91 ? 16.011 15.635 -19.338 1.00 73.19 91 ARG A N 1
ATOM 716 C CA . ARG A 1 91 ? 16.139 16.449 -18.123 1.00 73.19 91 ARG A CA 1
ATOM 717 C C . ARG A 1 91 ? 16.454 17.895 -18.481 1.00 73.19 91 ARG A C 1
ATOM 719 O O . ARG A 1 91 ? 17.458 18.167 -19.124 1.00 73.19 91 ARG A O 1
ATOM 726 N N . ASP A 1 92 ? 15.608 18.813 -18.019 1.00 80.00 92 ASP A N 1
ATOM 727 C CA . ASP A 1 92 ? 15.822 20.259 -18.179 1.00 80.00 92 ASP A CA 1
ATOM 728 C C . ASP A 1 92 ? 16.614 20.865 -16.999 1.00 80.00 92 ASP A C 1
ATOM 730 O O . ASP A 1 92 ? 17.196 21.941 -17.123 1.00 80.00 92 ASP A O 1
ATOM 734 N N . LYS A 1 93 ? 16.653 20.182 -15.843 1.00 79.50 93 LYS A N 1
ATOM 735 C CA . LYS A 1 93 ? 17.425 20.555 -14.644 1.00 79.50 93 LYS A CA 1
ATOM 736 C C . LYS A 1 93 ? 18.014 19.300 -13.981 1.00 79.50 93 LYS A C 1
ATOM 738 O O . LYS A 1 93 ? 17.341 18.266 -13.987 1.00 79.50 93 LYS A O 1
ATOM 743 N N . PRO A 1 94 ? 19.224 19.368 -13.397 1.00 81.00 94 PRO A N 1
ATOM 744 C CA . PRO A 1 94 ? 19.807 18.243 -12.668 1.00 81.00 94 PRO A CA 1
ATOM 745 C C . PRO A 1 94 ? 19.088 18.001 -11.331 1.00 81.00 94 PRO A C 1
ATOM 747 O O . PRO A 1 94 ? 18.555 18.937 -10.728 1.00 81.00 94 PRO A O 1
ATOM 750 N N . PHE A 1 95 ? 19.088 16.753 -10.849 1.00 83.00 95 PHE A N 1
ATOM 751 C CA . PHE A 1 95 ? 18.583 16.441 -9.510 1.00 83.00 95 PHE A CA 1
ATOM 752 C C . PHE A 1 95 ? 19.578 16.896 -8.427 1.00 83.00 95 PHE A C 1
ATOM 754 O O . PHE A 1 95 ? 20.786 16.914 -8.669 1.00 83.00 95 PHE A O 1
ATOM 761 N N . PRO A 1 96 ? 19.108 17.218 -7.210 1.00 85.12 96 PRO A N 1
ATOM 762 C CA . PRO A 1 96 ? 19.970 17.730 -6.143 1.00 85.12 96 PRO A CA 1
ATOM 763 C C . PRO A 1 96 ? 20.872 16.676 -5.469 1.00 85.12 96 PRO A C 1
ATOM 765 O O . PRO A 1 96 ? 21.697 17.046 -4.641 1.00 85.12 96 PRO A O 1
ATOM 768 N N . TRP A 1 97 ? 20.742 15.385 -5.800 1.00 82.12 97 TRP A N 1
ATOM 769 C CA . TRP A 1 97 ? 21.533 14.283 -5.215 1.00 82.12 97 TRP A CA 1
ATOM 770 C C . TRP A 1 97 ? 22.408 13.523 -6.223 1.00 82.12 97 TRP A C 1
ATOM 772 O O . TRP A 1 97 ? 23.187 12.663 -5.823 1.00 82.12 97 TRP A O 1
ATOM 782 N N . GLY A 1 98 ? 22.277 13.782 -7.524 1.00 80.19 98 GLY A N 1
ATOM 783 C CA . GLY A 1 98 ? 23.033 13.058 -8.544 1.00 80.19 98 GLY A CA 1
ATOM 784 C C . GLY A 1 98 ? 22.349 13.029 -9.906 1.00 80.19 98 GLY A C 1
ATOM 785 O O . GLY A 1 98 ? 21.357 13.712 -10.143 1.00 80.19 98 GLY A O 1
ATOM 786 N N . MET A 1 99 ? 22.897 12.232 -10.821 1.00 75.00 99 MET A N 1
ATOM 787 C CA . MET A 1 99 ? 22.414 12.151 -12.204 1.00 75.00 99 MET A CA 1
ATOM 788 C C . MET A 1 99 ? 21.192 11.232 -12.359 1.00 75.00 99 MET A C 1
ATOM 790 O O . MET A 1 99 ? 20.358 11.449 -13.237 1.00 75.00 99 MET A O 1
ATOM 794 N N . ASN A 1 100 ? 21.058 10.235 -11.483 1.00 79.38 100 ASN A N 1
ATOM 795 C CA . ASN A 1 100 ? 20.045 9.190 -11.584 1.00 79.38 100 ASN A CA 1
ATOM 796 C C . ASN A 1 100 ? 18.807 9.483 -10.721 1.00 79.38 100 ASN A C 1
ATOM 798 O O . ASN A 1 100 ? 18.846 10.218 -9.730 1.00 79.38 100 ASN A O 1
ATOM 802 N N . THR A 1 101 ? 17.675 8.902 -11.121 1.00 82.38 101 THR A N 1
ATOM 803 C CA . THR A 1 101 ? 16.433 8.936 -10.337 1.00 82.38 101 THR A CA 1
ATOM 804 C C . THR A 1 101 ? 16.589 8.137 -9.044 1.00 82.38 101 THR A C 1
ATOM 806 O O . THR A 1 101 ? 17.408 7.226 -8.981 1.00 82.38 101 THR A O 1
ATOM 809 N N . LEU A 1 102 ? 15.764 8.421 -8.032 1.00 85.50 102 LEU A N 1
ATOM 810 C CA . LEU A 1 102 ? 15.840 7.733 -6.736 1.00 85.50 102 LEU A CA 1
ATOM 811 C C . LEU A 1 102 ? 15.647 6.206 -6.843 1.00 85.50 102 LEU A C 1
ATOM 813 O O . LEU A 1 102 ? 16.323 5.454 -6.154 1.00 85.50 102 LEU A O 1
ATOM 817 N N . PHE A 1 103 ? 14.771 5.753 -7.743 1.00 87.12 103 PHE A N 1
ATOM 818 C CA . PHE A 1 103 ? 14.529 4.333 -8.028 1.00 87.12 103 PHE A CA 1
ATOM 819 C C . PHE A 1 103 ? 15.181 3.919 -9.354 1.00 87.12 103 PHE A C 1
ATOM 821 O O . PHE A 1 103 ? 14.518 3.438 -10.270 1.00 87.12 103 PHE A O 1
ATOM 828 N N . TRP A 1 104 ? 16.477 4.200 -9.503 1.00 81.44 104 TRP A N 1
ATOM 829 C CA . TRP A 1 104 ? 17.247 3.791 -10.677 1.00 81.44 104 TRP A CA 1
ATOM 830 C C . TRP A 1 104 ? 17.761 2.358 -10.520 1.00 81.44 104 TRP A C 1
ATOM 832 O O . TRP A 1 104 ? 18.499 2.070 -9.582 1.00 81.44 104 TRP A O 1
ATOM 842 N N . ASN A 1 105 ? 17.405 1.479 -11.458 1.00 83.12 105 ASN A N 1
ATOM 843 C CA . ASN A 1 105 ? 17.969 0.135 -11.559 1.00 83.12 105 ASN A CA 1
ATOM 844 C C . ASN A 1 105 ? 18.830 0.047 -12.835 1.00 83.12 105 ASN A C 1
ATOM 846 O O . ASN A 1 105 ? 18.248 0.160 -13.915 1.00 83.12 105 ASN A O 1
ATOM 850 N N . PRO A 1 106 ? 20.156 -0.190 -12.756 1.00 77.50 106 PRO A N 1
ATOM 851 C CA . PRO A 1 106 ? 21.010 -0.327 -13.944 1.00 77.50 106 PRO A CA 1
ATOM 852 C C . PRO A 1 106 ? 20.569 -1.477 -14.869 1.00 77.50 106 PRO A C 1
ATOM 854 O O . PRO A 1 106 ? 20.736 -1.408 -16.088 1.00 77.50 106 PRO A O 1
ATOM 857 N N . GLU A 1 107 ? 19.927 -2.509 -14.318 1.00 72.19 107 GLU A N 1
ATOM 858 C CA . GLU A 1 107 ? 19.416 -3.672 -15.054 1.00 72.19 107 GLU A CA 1
ATOM 859 C C . GLU A 1 107 ? 18.059 -3.435 -15.730 1.00 72.19 107 GLU A C 1
ATOM 861 O O . GLU A 1 107 ? 17.704 -4.174 -16.643 1.00 72.19 107 GLU A O 1
ATOM 866 N N . ALA A 1 108 ? 17.310 -2.396 -15.344 1.00 72.81 108 ALA A N 1
ATOM 867 C CA . ALA A 1 108 ? 16.001 -2.073 -15.933 1.00 72.81 108 ALA A CA 1
ATOM 868 C C . ALA A 1 108 ? 15.975 -0.717 -16.657 1.00 72.81 108 ALA A C 1
ATOM 870 O O . ALA A 1 108 ? 15.215 -0.536 -17.606 1.00 72.81 108 ALA A O 1
ATOM 871 N N . ASN A 1 109 ? 16.908 0.182 -16.337 1.00 75.38 109 ASN A N 1
ATOM 872 C CA . ASN A 1 109 ? 17.097 1.465 -17.001 1.00 75.38 109 ASN A CA 1
ATOM 873 C C . ASN A 1 109 ? 18.564 1.585 -17.455 1.00 75.38 109 ASN A C 1
ATOM 875 O O . ASN A 1 109 ? 19.446 1.676 -16.604 1.00 75.38 109 ASN A O 1
ATOM 879 N N . PRO A 1 110 ? 18.869 1.490 -18.761 1.00 67.94 110 PRO A N 1
ATOM 880 C CA . PRO A 1 110 ? 20.242 1.617 -19.223 1.00 67.94 110 PRO A CA 1
ATOM 881 C C . PRO A 1 110 ? 20.688 3.081 -19.111 1.00 67.94 110 PRO A C 1
ATOM 883 O O . PRO A 1 110 ? 19.938 4.005 -19.446 1.00 67.94 110 PRO A O 1
ATOM 886 N N . GLU A 1 111 ? 21.921 3.305 -18.648 1.00 61.41 111 GLU A N 1
ATOM 887 C CA . GLU A 1 111 ? 22.558 4.629 -18.645 1.00 61.41 111 GLU A CA 1
ATOM 888 C C . GLU A 1 111 ? 22.950 4.994 -20.075 1.00 61.41 111 GLU A C 1
ATOM 890 O O . GLU A 1 111 ? 24.097 4.874 -20.484 1.00 61.41 111 GLU A O 1
ATOM 895 N N . GLY A 1 112 ? 21.956 5.350 -20.881 1.00 58.59 112 GLY A N 1
ATOM 896 C CA . GLY A 1 112 ? 22.161 5.503 -22.314 1.00 58.59 112 GLY A CA 1
ATOM 897 C C . GLY A 1 112 ? 21.854 6.881 -22.849 1.00 58.59 112 GLY A C 1
ATOM 898 O O . GLY A 1 112 ? 22.429 7.263 -23.857 1.00 58.59 112 GLY A O 1
ATOM 899 N N . TYR A 1 113 ? 20.933 7.632 -22.249 1.00 46.72 113 TYR A N 1
ATOM 900 C CA . TYR A 1 113 ? 20.152 8.576 -23.043 1.00 46.72 113 TYR A CA 1
ATOM 901 C C . TYR A 1 113 ? 19.764 9.807 -22.228 1.00 46.72 113 TYR A C 1
ATOM 903 O O . TYR A 1 113 ? 19.153 9.680 -21.175 1.00 46.72 113 TYR A O 1
ATOM 911 N N . GLY A 1 114 ? 20.145 10.999 -22.704 1.00 47.69 114 GLY A N 1
ATOM 912 C CA . GLY A 1 114 ? 19.662 12.268 -22.151 1.00 47.69 114 GLY A CA 1
ATOM 913 C C . GLY A 1 114 ? 20.685 13.177 -21.464 1.00 47.69 114 GLY A C 1
ATOM 914 O O . GLY A 1 114 ? 20.267 14.117 -20.796 1.00 47.69 114 GLY A O 1
ATOM 915 N N . GLN A 1 115 ? 21.998 13.009 -21.669 1.00 45.84 115 GLN A N 1
ATOM 916 C CA . GLN A 1 115 ? 22.946 14.120 -21.471 1.00 45.84 115 GLN A CA 1
ATOM 917 C C . GLN A 1 115 ? 22.826 15.098 -22.657 1.00 45.84 115 GLN A C 1
ATOM 919 O O . GLN A 1 115 ? 23.787 15.353 -23.383 1.00 45.84 115 GLN A O 1
ATOM 924 N N . TYR A 1 116 ? 21.639 15.664 -22.894 1.00 45.66 116 TYR A N 1
ATOM 925 C CA . TYR A 1 116 ? 21.517 16.863 -23.724 1.00 45.66 116 TYR A CA 1
ATOM 926 C C . TYR A 1 116 ? 22.015 18.051 -22.898 1.00 45.66 116 TYR A C 1
ATOM 928 O O . TYR A 1 116 ? 21.244 18.855 -22.392 1.00 45.66 116 TYR A O 1
ATOM 936 N N . ARG A 1 117 ? 23.338 18.079 -22.710 1.00 48.66 117 ARG A N 1
ATOM 937 C CA . ARG A 1 117 ? 24.198 19.248 -22.525 1.00 48.66 117 ARG A CA 1
ATOM 938 C C . ARG A 1 117 ? 23.468 20.513 -22.046 1.00 48.66 117 ARG A C 1
ATOM 940 O O . ARG A 1 117 ? 23.237 21.437 -22.822 1.00 48.66 117 ARG A O 1
ATOM 947 N N . LEU A 1 118 ? 23.220 20.606 -20.742 1.00 48.44 118 LEU A N 1
ATOM 948 C CA . LEU A 1 118 ? 22.970 21.899 -20.087 1.00 48.44 118 LEU A CA 1
ATOM 949 C C . LEU A 1 118 ? 24.279 22.695 -19.889 1.00 48.44 118 LEU A C 1
ATOM 951 O O . LEU A 1 118 ? 24.281 23.811 -19.372 1.00 48.44 118 LEU A O 1
ATOM 955 N N . ASP A 1 119 ? 25.400 22.156 -20.374 1.00 47.62 119 ASP A N 1
ATOM 956 C CA . ASP A 1 119 ? 26.743 22.636 -20.061 1.00 47.62 119 ASP A CA 1
ATOM 957 C C . ASP A 1 119 ? 27.266 23.679 -21.067 1.00 47.62 119 ASP A C 1
ATOM 959 O O . ASP A 1 119 ? 28.369 24.196 -20.892 1.00 47.62 119 ASP A O 1
ATOM 963 N N . THR A 1 120 ? 26.526 24.031 -22.123 1.00 54.09 120 THR A N 1
ATOM 964 C CA . THR A 1 120 ? 27.026 25.015 -23.104 1.00 54.09 120 THR A CA 1
ATOM 965 C C . THR A 1 120 ? 26.799 26.466 -22.696 1.00 54.09 120 THR A C 1
ATOM 967 O O . THR A 1 120 ? 27.543 27.311 -23.155 1.00 54.09 120 THR A O 1
ATOM 970 N N . ALA A 1 121 ? 25.841 26.810 -21.833 1.00 55.12 121 ALA A N 1
ATOM 971 C CA . ALA A 1 121 ? 25.609 28.224 -21.498 1.00 55.12 121 ALA A CA 1
ATOM 972 C C . ALA A 1 121 ? 26.368 28.660 -20.234 1.00 55.12 121 ALA A C 1
ATOM 974 O O . ALA A 1 121 ? 27.155 29.603 -20.273 1.00 55.12 121 ALA A O 1
ATOM 975 N N . VAL A 1 122 ? 26.189 27.942 -19.121 1.00 58.66 122 VAL A N 1
ATOM 976 C CA . VAL A 1 122 ? 26.777 28.327 -17.825 1.00 58.66 122 VAL A CA 1
ATOM 977 C C . VAL A 1 122 ? 28.283 28.060 -17.806 1.00 58.66 122 VAL A C 1
ATOM 979 O O . VAL A 1 122 ? 29.061 28.949 -17.474 1.00 58.66 122 VAL A O 1
ATOM 982 N N . THR A 1 123 ? 28.723 26.888 -18.270 1.00 56.78 123 THR A N 1
ATOM 983 C CA . THR A 1 123 ? 30.150 26.533 -18.326 1.00 56.78 123 THR A CA 1
ATOM 984 C C . THR A 1 123 ? 30.919 27.332 -19.381 1.00 56.78 123 THR A C 1
ATOM 986 O O . THR A 1 123 ? 32.075 27.667 -19.131 1.00 56.78 123 THR A O 1
ATOM 989 N N . LEU A 1 124 ? 30.316 27.705 -20.525 1.00 58.53 124 LEU A N 1
ATOM 990 C CA . LEU A 1 124 ? 30.972 28.617 -21.477 1.00 58.53 124 LEU A CA 1
ATOM 991 C C . LEU A 1 124 ? 31.046 30.048 -20.947 1.00 58.53 124 LEU A C 1
ATOM 993 O O . LEU A 1 124 ? 32.073 30.679 -21.152 1.00 58.53 124 LEU A O 1
ATOM 997 N N . PHE A 1 125 ? 30.039 30.549 -20.226 1.00 59.62 125 PHE A N 1
ATOM 998 C CA . PHE A 1 125 ? 30.100 31.883 -19.620 1.00 59.62 125 PHE A CA 1
ATOM 999 C C . PHE A 1 125 ? 31.213 31.968 -18.564 1.00 59.62 125 PHE A C 1
ATOM 1001 O O . PHE A 1 125 ? 32.040 32.879 -18.596 1.00 59.62 125 PHE A O 1
ATOM 1008 N N . THR A 1 126 ? 31.333 30.960 -17.692 1.00 61.94 126 THR A N 1
ATOM 1009 C CA . THR A 1 126 ? 32.424 30.903 -16.705 1.00 61.94 126 THR A CA 1
ATOM 1010 C C . THR A 1 126 ? 33.797 30.698 -17.364 1.00 61.94 126 THR A C 1
ATOM 1012 O O . THR A 1 126 ? 34.792 31.261 -16.908 1.00 61.94 126 THR A O 1
ATOM 1015 N N . ARG A 1 127 ? 33.881 29.941 -18.470 1.00 60.88 127 ARG A N 1
ATOM 1016 C CA . ARG A 1 127 ? 35.134 29.725 -19.220 1.00 60.88 127 ARG A CA 1
ATOM 1017 C C . ARG A 1 127 ? 35.529 30.945 -20.068 1.00 60.88 127 ARG A C 1
ATOM 1019 O O . ARG A 1 127 ? 36.716 31.233 -20.165 1.00 60.88 127 ARG A O 1
ATOM 1026 N N . MET A 1 128 ? 34.567 31.702 -20.597 1.00 61.91 128 MET A N 1
ATOM 1027 C CA . MET A 1 128 ? 34.772 32.974 -21.307 1.00 61.91 128 MET A CA 1
ATOM 1028 C C . MET A 1 128 ? 35.308 34.052 -20.359 1.00 61.91 128 MET A C 1
ATOM 1030 O O . MET A 1 128 ? 36.300 34.704 -20.672 1.00 61.91 128 MET A O 1
ATOM 1034 N N . ILE A 1 129 ? 34.734 34.169 -19.157 1.00 64.19 129 ILE A N 1
ATOM 1035 C CA . ILE A 1 129 ? 35.234 35.076 -18.110 1.00 64.19 129 ILE A CA 1
ATOM 1036 C C . ILE A 1 129 ? 36.663 34.696 -17.687 1.00 64.19 129 ILE A C 1
ATOM 1038 O O . ILE A 1 129 ? 37.510 35.570 -17.487 1.00 64.19 129 ILE A O 1
ATOM 1042 N N . ARG A 1 130 ? 36.972 33.394 -17.603 1.00 64.62 130 ARG A N 1
ATOM 1043 C CA . ARG A 1 130 ? 38.314 32.908 -17.242 1.00 64.62 130 ARG A CA 1
ATOM 1044 C C . ARG A 1 130 ? 39.366 33.116 -18.337 1.00 64.62 130 ARG A C 1
ATOM 1046 O O . ARG A 1 130 ? 40.531 33.317 -18.018 1.00 64.62 130 ARG A O 1
ATOM 1053 N N . LEU A 1 131 ? 38.968 33.103 -19.610 1.00 61.28 131 LEU A N 1
ATOM 1054 C CA . LEU A 1 131 ? 39.854 33.432 -20.734 1.00 61.28 131 LEU A CA 1
ATOM 1055 C C . LEU A 1 131 ? 40.095 34.947 -20.854 1.00 61.28 131 LEU A C 1
ATOM 1057 O O . LEU A 1 131 ? 41.199 35.365 -21.195 1.00 61.28 131 LEU A O 1
ATOM 1061 N N . TYR A 1 132 ? 39.108 35.776 -20.498 1.00 56.03 132 TYR A N 1
ATOM 1062 C CA . TYR A 1 132 ? 39.253 37.236 -20.513 1.00 56.03 132 TYR A CA 1
ATOM 1063 C C . TYR A 1 132 ? 40.168 37.754 -19.388 1.00 56.03 132 TYR A C 1
ATOM 1065 O O . TYR A 1 132 ? 40.923 38.701 -19.577 1.00 56.03 132 TYR A O 1
ATOM 1073 N N . THR A 1 133 ? 40.161 37.096 -18.226 1.00 58.00 133 THR A N 1
ATOM 1074 C CA . THR A 1 133 ? 40.947 37.500 -17.040 1.00 58.00 133 THR A CA 1
ATOM 1075 C C . THR A 1 133 ? 42.417 37.067 -17.054 1.00 58.00 133 THR A C 1
ATOM 1077 O O . THR A 1 133 ? 43.177 37.508 -16.197 1.00 58.00 133 THR A O 1
ATOM 1080 N N . HIS A 1 134 ? 42.845 36.260 -18.031 1.00 53.00 134 HIS A N 1
ATOM 1081 C CA . HIS A 1 134 ? 44.238 35.809 -18.176 1.00 53.00 134 HIS A CA 1
ATOM 1082 C C . HIS A 1 134 ? 44.934 36.306 -19.454 1.00 53.00 134 HIS A C 1
ATOM 1084 O O . HIS A 1 134 ? 46.008 35.813 -19.792 1.00 53.00 134 HIS A O 1
ATOM 1090 N N . SER A 1 135 ? 44.362 37.289 -20.156 1.00 48.66 135 SER A N 1
ATOM 1091 C CA . SER A 1 135 ? 45.045 37.954 -21.274 1.00 48.66 135 SER A CA 1
ATOM 1092 C C . SER A 1 135 ? 46.043 38.985 -20.720 1.00 48.66 135 SER A C 1
ATOM 1094 O O . SER A 1 135 ? 45.604 39.957 -20.101 1.00 48.66 135 SER A O 1
ATOM 1096 N N . PRO A 1 136 ? 47.371 38.810 -20.880 1.00 48.94 136 PRO A N 1
ATOM 1097 C CA . PRO A 1 136 ? 48.332 39.806 -20.432 1.00 48.94 136 PRO A CA 1
ATOM 1098 C C . PRO A 1 136 ? 48.192 41.059 -21.297 1.00 48.94 136 PRO A C 1
ATOM 1100 O O . PRO A 1 136 ? 48.308 41.027 -22.520 1.00 48.94 136 PRO A O 1
ATOM 1103 N N . PHE A 1 137 ? 47.920 42.168 -20.625 1.00 49.31 137 PHE A N 1
ATOM 1104 C CA . PHE A 1 137 ? 47.906 43.515 -21.165 1.00 49.31 137 PHE A CA 1
ATOM 1105 C C . PHE A 1 137 ? 49.229 43.810 -21.892 1.00 49.31 137 PHE A C 1
ATOM 1107 O O . PHE A 1 137 ? 50.269 43.987 -21.252 1.00 49.31 137 PHE A O 1
ATOM 1114 N N . HIS A 1 138 ? 49.194 43.886 -23.223 1.00 39.91 138 HIS A N 1
ATOM 1115 C CA . HIS A 1 138 ? 50.214 44.588 -23.996 1.00 39.91 138 HIS A CA 1
ATOM 1116 C C . HIS A 1 138 ? 49.592 45.365 -25.162 1.00 39.91 138 HIS A C 1
ATOM 1118 O O . HIS A 1 138 ? 49.183 44.801 -26.168 1.00 39.91 138 HIS A O 1
ATOM 1124 N N . SER A 1 139 ? 49.572 46.684 -24.953 1.00 44.41 139 SER A N 1
ATOM 1125 C CA . SER A 1 139 ? 49.769 47.765 -25.924 1.00 44.41 139 SER A CA 1
ATOM 1126 C C . SER A 1 139 ? 48.803 47.941 -27.104 1.00 44.41 139 SER A C 1
ATOM 1128 O O . SER A 1 139 ? 48.932 47.299 -28.135 1.00 44.41 139 SER A O 1
ATOM 1130 N N . GLY A 1 140 ? 48.005 49.013 -26.997 1.00 44.41 140 GLY A N 1
ATOM 1131 C CA . GLY A 1 140 ? 47.957 50.072 -28.016 1.00 44.41 140 GLY A CA 1
ATOM 1132 C C . GLY A 1 140 ? 46.894 49.964 -29.114 1.00 44.41 140 GLY A C 1
ATOM 1133 O O . GLY A 1 140 ? 46.970 49.073 -29.941 1.00 44.41 140 GLY A O 1
ATOM 1134 N N . ALA A 1 141 ? 46.016 50.983 -29.164 1.00 45.69 141 ALA A N 1
ATOM 1135 C CA . ALA A 1 141 ? 45.118 51.371 -30.269 1.00 45.69 141 ALA A CA 1
ATOM 1136 C C . ALA A 1 141 ? 44.103 50.285 -30.712 1.00 45.69 141 ALA A C 1
ATOM 1138 O O . ALA A 1 141 ? 44.430 49.138 -30.944 1.00 45.69 141 ALA A O 1
ATOM 1139 N N . VAL A 1 142 ? 42.803 50.537 -30.839 1.00 42.28 142 VAL A N 1
ATOM 1140 C CA . VAL A 1 142 ? 42.177 51.428 -31.817 1.00 42.28 142 VAL A CA 1
ATOM 1141 C C . VAL A 1 142 ? 40.739 51.664 -31.336 1.00 42.28 142 VAL A C 1
ATOM 1143 O O . VAL A 1 142 ? 39.914 50.755 -31.325 1.00 42.28 142 VAL A O 1
ATOM 1146 N N . ILE A 1 143 ? 40.430 52.901 -30.945 1.00 44.50 143 ILE A N 1
ATOM 1147 C CA . ILE A 1 143 ? 39.060 53.419 -30.969 1.00 44.50 143 ILE A CA 1
ATOM 1148 C C . ILE A 1 143 ? 38.822 53.839 -32.417 1.00 44.50 143 ILE A C 1
ATOM 1150 O O . ILE A 1 143 ? 39.306 54.893 -32.823 1.00 44.50 143 ILE A O 1
ATOM 1154 N N . CYS A 1 144 ? 38.140 53.017 -33.216 1.00 37.25 144 CYS A N 1
ATOM 1155 C CA . CYS A 1 144 ? 37.497 53.488 -34.441 1.00 37.25 144 CYS A CA 1
ATOM 1156 C C . CYS A 1 144 ? 36.584 52.435 -35.082 1.00 37.25 144 CYS A C 1
ATOM 1158 O O . CYS A 1 144 ? 36.994 51.303 -35.301 1.00 37.25 144 CYS A O 1
ATOM 1160 N N . GLN A 1 145 ? 35.404 52.917 -35.483 1.00 34.88 145 GLN A N 1
ATOM 1161 C CA . GLN A 1 145 ? 34.471 52.363 -36.471 1.00 34.88 145 GLN A CA 1
ATOM 1162 C C . GLN A 1 145 ? 33.526 51.235 -36.027 1.00 34.88 145 GLN A C 1
ATOM 1164 O O . GLN A 1 145 ? 33.740 50.062 -36.308 1.00 34.88 145 GLN A O 1
ATOM 1169 N N . ILE A 1 146 ? 32.382 51.647 -35.469 1.00 34.69 146 ILE A N 1
ATOM 1170 C CA . ILE A 1 146 ? 31.083 51.160 -35.956 1.00 34.69 146 ILE A CA 1
ATOM 1171 C C . ILE A 1 146 ? 30.249 52.394 -36.319 1.00 34.69 146 ILE A C 1
ATOM 1173 O O . ILE A 1 146 ? 29.586 53.002 -35.477 1.00 34.69 146 ILE A O 1
ATOM 1177 N N . LYS A 1 147 ? 30.357 52.777 -37.589 1.00 36.12 147 LYS A N 1
ATOM 1178 C CA . LYS A 1 147 ? 29.202 53.077 -38.426 1.00 36.12 147 LYS A CA 1
ATOM 1179 C C . LYS A 1 147 ? 29.164 52.025 -39.526 1.00 36.12 147 LYS A C 1
ATOM 1181 O O . LYS A 1 147 ? 30.268 51.584 -39.917 1.00 36.12 147 LYS A O 1
#

Organism: NCBI:txid456999

pLDDT: mean 72.52, std 17.68, range [34.69, 97.06]